Protein AF-A0A1V4RP87-F1 (afdb_monomer_lite)

pLDDT: mean 72.42, std 9.07, range [51.97, 89.25]

Sequence (91 aa):
MKIVATTGDGYLIEATQKEVEEILSAVTGIKYDQICIGQKIAAVDYADTIKRVKALSESPKFKNLLQEVWLFNEYVEKLKKAVENVKEVES

Foldseek 3Di:
DWDWDAFPVGDIDIDDPVLVQVVQCVQVVHHSVPDDPPDDDPPDRSRVVVVVVVVLVVDPVNVVVVVVVVVVVVVVVVVVVVVVVVVVVVD

Secondary structure (DSSP, 8-state):
-EEEEE-TTS-EEEEEHHHHHHHHHHHHSS-GGG--TT-------HHHHHHHHHHHHH-HHHHHHHHHHHHHHHHHHHHHHHHHHHHHH--

Radius of gyration: 20.65 Å; chains: 1; bounding box: 43×24×64 Å

Structure (mmCIF, N/CA/C/O backbone):
data_AF-A0A1V4RP87-F1
#
_entry.id   AF-A0A1V4RP87-F1
#
loop_
_atom_site.group_PDB
_atom_site.id
_atom_site.type_symbol
_atom_site.label_atom_id
_atom_site.label_alt_id
_atom_site.label_comp_id
_atom_site.label_asym_id
_atom_site.label_entity_id
_atom_site.label_seq_id
_atom_site.pdbx_PDB_ins_code
_atom_site.Cartn_x
_atom_site.Cartn_y
_atom_site.Cartn_z
_atom_site.occupancy
_atom_site.B_iso_or_equiv
_atom_site.auth_seq_id
_atom_site.auth_comp_id
_atom_site.auth_asym_id
_atom_site.auth_atom_id
_atom_site.pdbx_PDB_model_num
ATOM 1 N N . MET A 1 1 ? 17.214 14.594 -4.201 1.00 56.03 1 MET A N 1
ATOM 2 C CA . MET A 1 1 ? 17.643 14.054 -5.509 1.00 56.03 1 MET A CA 1
ATOM 3 C C . MET A 1 1 ? 16.429 13.427 -6.185 1.00 56.03 1 MET A C 1
ATOM 5 O O . MET A 1 1 ? 15.668 12.757 -5.492 1.00 56.03 1 MET A O 1
ATOM 9 N N . LYS A 1 2 ? 16.193 13.708 -7.472 1.00 63.53 2 LYS A N 1
ATOM 10 C CA . LYS A 1 2 ? 15.097 13.112 -8.252 1.00 63.53 2 LYS A CA 1
ATOM 11 C C . LYS A 1 2 ? 15.668 12.020 -9.152 1.00 63.53 2 LYS A C 1
ATOM 13 O O . LYS A 1 2 ? 16.673 12.254 -9.817 1.00 63.53 2 LYS A O 1
ATOM 18 N N . ILE A 1 3 ? 15.042 10.853 -9.139 1.00 65.81 3 ILE A N 1
ATOM 19 C CA . ILE A 1 3 ? 15.353 9.728 -10.013 1.00 65.81 3 ILE A CA 1
ATOM 20 C C . ILE A 1 3 ? 14.368 9.799 -11.176 1.00 65.81 3 ILE A C 1
ATOM 22 O O . ILE A 1 3 ? 13.157 9.865 -10.962 1.00 65.81 3 ILE A O 1
ATOM 26 N N . VAL A 1 4 ? 14.903 9.836 -12.394 1.00 67.38 4 VAL A N 1
ATOM 27 C CA . VAL A 1 4 ? 14.119 9.850 -13.630 1.00 67.38 4 VAL A CA 1
ATOM 28 C C . VAL A 1 4 ? 14.345 8.519 -14.330 1.00 67.38 4 VAL A C 1
ATOM 30 O O . VAL A 1 4 ? 15.487 8.165 -14.618 1.00 67.38 4 VAL A O 1
ATOM 33 N N . ALA A 1 5 ? 13.270 7.776 -14.573 1.00 64.56 5 ALA A N 1
ATOM 34 C CA . ALA A 1 5 ? 13.309 6.490 -15.261 1.00 64.56 5 ALA A CA 1
ATOM 35 C C . ALA A 1 5 ? 12.271 6.453 -16.385 1.00 64.56 5 ALA A C 1
ATOM 37 O O . ALA A 1 5 ? 11.203 7.054 -16.267 1.00 64.56 5 ALA A O 1
ATOM 38 N N . THR A 1 6 ? 12.580 5.736 -17.463 1.00 62.31 6 THR A N 1
ATOM 39 C CA . THR A 1 6 ? 11.664 5.533 -18.592 1.00 62.31 6 THR A CA 1
ATOM 40 C C . THR A 1 6 ? 10.988 4.169 -18.454 1.00 62.31 6 THR A C 1
ATOM 42 O O . THR A 1 6 ? 11.683 3.168 -18.289 1.00 62.31 6 THR A O 1
ATOM 45 N N . THR A 1 7 ? 9.653 4.115 -18.503 1.00 63.78 7 THR A N 1
ATOM 46 C CA . THR A 1 7 ? 8.894 2.849 -18.501 1.00 63.78 7 THR A CA 1
ATOM 47 C C . THR A 1 7 ? 9.158 2.047 -19.780 1.00 63.78 7 THR A C 1
ATOM 49 O O . THR A 1 7 ? 9.581 2.611 -20.793 1.00 63.78 7 THR A O 1
ATOM 52 N N . GLY A 1 8 ? 8.821 0.750 -19.779 1.00 58.91 8 GLY A N 1
ATOM 53 C CA . GLY A 1 8 ? 8.830 -0.075 -21.000 1.00 58.91 8 GLY A CA 1
ATOM 54 C C . GLY A 1 8 ? 7.967 0.490 -22.141 1.00 58.91 8 GLY A C 1
ATOM 55 O O . GLY A 1 8 ? 8.274 0.278 -23.310 1.00 58.91 8 GLY A O 1
ATOM 56 N N . ASP A 1 9 ? 6.957 1.294 -21.797 1.00 61.47 9 ASP A N 1
ATOM 57 C CA . ASP A 1 9 ? 6.039 1.958 -22.734 1.00 61.47 9 ASP A CA 1
ATOM 58 C C . ASP A 1 9 ? 6.476 3.389 -23.128 1.00 61.47 9 ASP A C 1
ATOM 60 O O . ASP A 1 9 ? 5.719 4.114 -23.771 1.00 61.47 9 ASP A O 1
ATOM 64 N N . GLY A 1 10 ? 7.669 3.837 -22.716 1.00 62.16 10 GLY A N 1
ATOM 65 C CA . GLY A 1 10 ? 8.240 5.129 -23.122 1.00 62.16 10 GLY A CA 1
ATOM 66 C C . GLY A 1 10 ? 7.834 6.353 -22.288 1.00 62.16 10 GLY A C 1
ATOM 67 O O . GLY A 1 10 ? 8.115 7.479 -22.696 1.00 62.16 10 GLY A O 1
ATOM 68 N N . TYR A 1 11 ? 7.204 6.181 -21.121 1.00 60.94 11 TYR A N 1
ATOM 69 C CA . TYR A 1 11 ? 6.863 7.295 -20.227 1.00 60.94 11 TYR A CA 1
ATOM 70 C C . TYR A 1 11 ? 8.018 7.639 -19.291 1.00 60.94 11 TYR A C 1
ATOM 72 O O . TYR A 1 11 ? 8.616 6.751 -18.691 1.00 60.94 11 TYR A O 1
ATOM 80 N N . LEU A 1 12 ? 8.277 8.933 -19.097 1.00 64.44 12 LEU A N 1
ATOM 81 C CA . LEU A 1 12 ? 9.205 9.414 -18.076 1.00 64.44 12 LEU A CA 1
ATOM 82 C C . LEU A 1 12 ? 8.501 9.483 -16.724 1.00 64.44 12 LEU A C 1
ATOM 84 O O . LEU A 1 12 ? 7.461 10.128 -16.582 1.00 64.44 12 LEU A O 1
ATOM 88 N N . ILE A 1 13 ? 9.087 8.833 -15.726 1.00 64.62 13 ILE A N 1
ATOM 89 C CA . ILE A 1 13 ? 8.610 8.866 -14.352 1.00 64.62 13 ILE A CA 1
ATOM 90 C C . ILE A 1 13 ? 9.668 9.510 -13.480 1.00 64.62 13 ILE A C 1
ATOM 92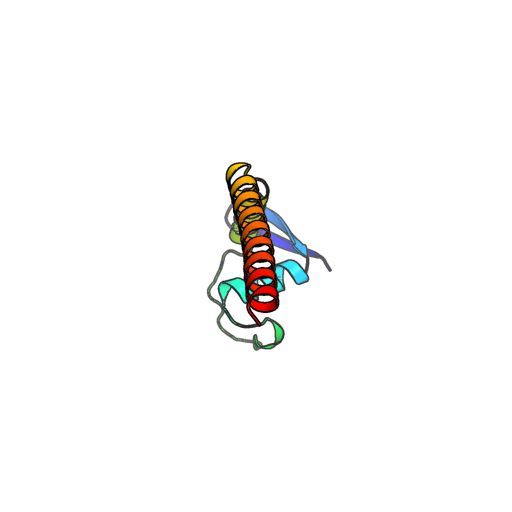 O O . ILE A 1 13 ? 10.817 9.075 -13.431 1.00 64.62 13 ILE A O 1
ATOM 96 N N . GLU A 1 14 ? 9.234 10.550 -12.776 1.00 70.75 14 GLU A N 1
ATOM 97 C CA . GLU A 1 14 ? 9.991 11.166 -11.701 1.00 70.75 14 GLU A CA 1
ATOM 98 C C . GLU A 1 14 ? 9.547 10.570 -10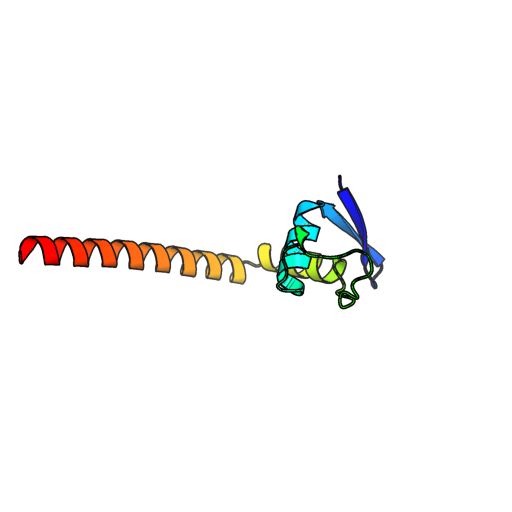.365 1.00 70.75 14 GLU A C 1
ATOM 100 O O . GLU A 1 14 ? 8.356 10.592 -10.022 1.00 70.75 14 GLU A O 1
ATOM 105 N N . ALA A 1 15 ? 10.521 10.075 -9.609 1.00 68.12 15 ALA A N 1
ATOM 106 C CA . ALA A 1 15 ? 10.364 9.691 -8.216 1.00 68.12 15 ALA A CA 1
ATOM 107 C C . ALA A 1 15 ? 11.477 10.314 -7.375 1.00 68.12 15 ALA A C 1
ATOM 109 O O . ALA A 1 15 ? 12.623 10.474 -7.802 1.00 68.12 15 ALA A O 1
ATOM 110 N N . THR A 1 16 ? 11.143 10.689 -6.154 1.00 77.69 16 THR A N 1
ATOM 111 C CA . THR A 1 16 ? 12.132 11.008 -5.134 1.00 77.69 16 THR A CA 1
ATOM 112 C C . THR A 1 16 ? 12.828 9.729 -4.680 1.00 77.69 16 THR A C 1
ATOM 114 O O . THR A 1 16 ? 12.277 8.634 -4.763 1.00 77.69 16 THR A O 1
ATOM 117 N N . GLN A 1 17 ? 14.047 9.867 -4.162 1.00 74.62 17 GLN A N 1
ATOM 118 C CA . GLN A 1 17 ? 14.771 8.738 -3.578 1.00 74.62 17 GLN A CA 1
ATOM 119 C C . GLN A 1 17 ? 13.936 8.016 -2.504 1.00 74.62 17 GLN A C 1
ATOM 121 O O . GLN A 1 17 ? 13.844 6.797 -2.530 1.00 74.62 17 GLN A O 1
ATOM 126 N N . LYS A 1 18 ? 13.247 8.770 -1.638 1.00 79.12 18 LYS A N 1
ATOM 127 C CA . LYS A 1 18 ? 12.389 8.220 -0.583 1.00 79.12 18 LYS A CA 1
ATOM 128 C C . LYS A 1 18 ? 11.261 7.339 -1.135 1.00 79.12 18 LYS A C 1
ATOM 130 O O . LYS A 1 18 ? 11.026 6.256 -0.616 1.00 79.12 18 LYS A O 1
ATOM 135 N N . GLU A 1 19 ? 10.595 7.770 -2.206 1.00 72.31 19 GLU A N 1
ATOM 136 C CA . GLU A 1 19 ? 9.539 6.972 -2.849 1.00 72.31 19 GLU A CA 1
ATOM 137 C C . GLU A 1 19 ? 10.091 5.657 -3.417 1.00 72.31 19 GLU A C 1
ATOM 139 O O . GLU A 1 19 ? 9.443 4.618 -3.326 1.00 72.31 19 GLU A O 1
ATOM 144 N N . VAL A 1 20 ? 11.308 5.674 -3.967 1.00 74.56 20 VAL A N 1
ATOM 145 C CA . VAL A 1 20 ? 11.961 4.453 -4.461 1.00 74.56 20 VAL A CA 1
ATOM 146 C C . VAL A 1 20 ? 12.311 3.508 -3.304 1.00 74.56 20 VAL A C 1
ATOM 148 O O . VAL A 1 20 ? 12.080 2.305 -3.417 1.00 74.56 20 VAL A O 1
ATOM 151 N N . GLU A 1 21 ? 12.800 4.033 -2.179 1.00 77.50 21 GLU A N 1
ATOM 152 C CA . GLU A 1 21 ? 13.103 3.255 -0.967 1.00 77.50 21 GLU A CA 1
ATOM 153 C C . GLU A 1 21 ? 11.844 2.606 -0.363 1.00 77.50 21 GLU A C 1
ATOM 155 O O . GLU A 1 21 ? 11.866 1.429 0.014 1.00 77.50 21 GLU A O 1
ATOM 160 N N . GLU A 1 22 ? 10.729 3.341 -0.313 1.00 74.44 22 GLU A N 1
ATOM 161 C CA . GLU A 1 22 ? 9.431 2.844 0.160 1.00 74.44 22 GLU A CA 1
ATOM 162 C C . GLU A 1 22 ? 8.893 1.725 -0.743 1.00 74.44 22 GLU A C 1
ATOM 164 O O . GLU A 1 22 ? 8.449 0.689 -0.247 1.00 74.44 22 GLU A O 1
ATOM 169 N N . ILE A 1 23 ? 8.995 1.883 -2.067 1.00 73.81 23 ILE A N 1
ATOM 170 C CA . ILE A 1 23 ? 8.558 0.864 -3.031 1.00 73.81 23 ILE A CA 1
ATOM 171 C C . ILE A 1 23 ? 9.427 -0.386 -2.944 1.00 73.81 23 ILE A C 1
ATOM 173 O O . ILE A 1 23 ? 8.895 -1.492 -2.891 1.00 73.81 23 ILE A O 1
ATOM 177 N N . LEU A 1 24 ? 10.751 -0.228 -2.891 1.00 73.50 24 LEU A N 1
ATOM 178 C CA . LEU A 1 24 ? 11.680 -1.342 -2.708 1.00 73.50 24 LEU A CA 1
ATOM 179 C C . LEU A 1 24 ? 11.359 -2.123 -1.437 1.00 73.50 24 LEU A C 1
ATOM 181 O O . LEU A 1 24 ? 11.310 -3.355 -1.465 1.00 73.50 24 LEU A O 1
ATOM 185 N N . SER A 1 25 ? 11.076 -1.407 -0.349 1.00 74.88 25 SER A N 1
ATOM 186 C CA . SER A 1 25 ? 10.738 -2.032 0.926 1.00 74.88 25 SER A CA 1
ATOM 187 C C . SER A 1 25 ? 9.399 -2.767 0.873 1.00 74.88 25 SER A C 1
ATOM 189 O O . SER A 1 25 ? 9.290 -3.889 1.363 1.00 74.88 25 SER A O 1
ATOM 191 N N . ALA A 1 26 ? 8.392 -2.183 0.220 1.00 68.69 26 ALA A N 1
ATOM 192 C CA . ALA A 1 26 ? 7.080 -2.802 0.046 1.00 68.69 26 ALA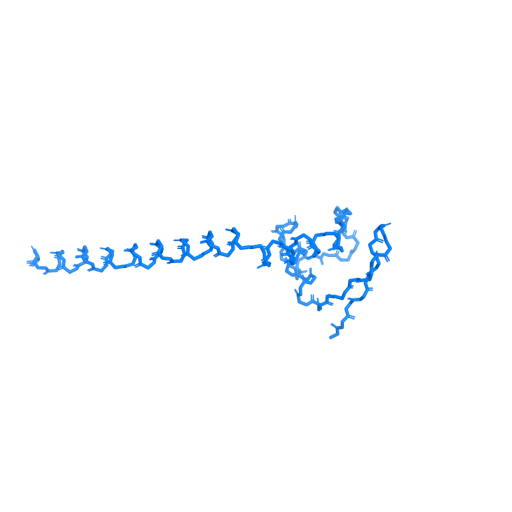 A CA 1
ATOM 193 C C . ALA A 1 26 ? 7.117 -4.044 -0.862 1.00 68.69 26 ALA A C 1
ATOM 195 O O . ALA A 1 26 ? 6.425 -5.024 -0.598 1.00 68.69 26 ALA A O 1
ATOM 196 N N . VAL A 1 27 ? 7.929 -4.015 -1.922 1.00 69.44 27 VAL A N 1
ATOM 197 C CA . VAL A 1 27 ? 8.057 -5.104 -2.902 1.00 69.44 27 VAL A CA 1
ATOM 198 C C . VAL A 1 27 ? 8.853 -6.277 -2.345 1.00 69.44 27 VAL A C 1
ATOM 200 O O . VAL A 1 27 ? 8.489 -7.432 -2.551 1.00 69.44 27 VAL A O 1
ATOM 203 N N . THR A 1 28 ? 9.972 -5.992 -1.680 1.00 68.31 28 THR A N 1
ATOM 204 C CA . THR A 1 28 ? 10.887 -7.035 -1.198 1.00 68.31 28 THR A CA 1
ATOM 205 C C . THR A 1 28 ? 10.527 -7.535 0.198 1.00 68.31 28 THR A C 1
ATOM 207 O O . THR A 1 28 ? 10.989 -8.603 0.592 1.00 68.31 28 THR A O 1
ATOM 210 N N . GLY A 1 29 ? 9.723 -6.775 0.952 1.00 70.44 29 GLY A N 1
ATOM 211 C CA . GLY A 1 29 ? 9.466 -7.011 2.374 1.00 70.44 29 GLY A CA 1
ATOM 212 C C . GLY A 1 29 ? 10.682 -6.734 3.269 1.00 70.44 29 GLY A C 1
ATOM 213 O O . GLY A 1 29 ? 10.637 -7.010 4.466 1.00 70.44 29 GLY A O 1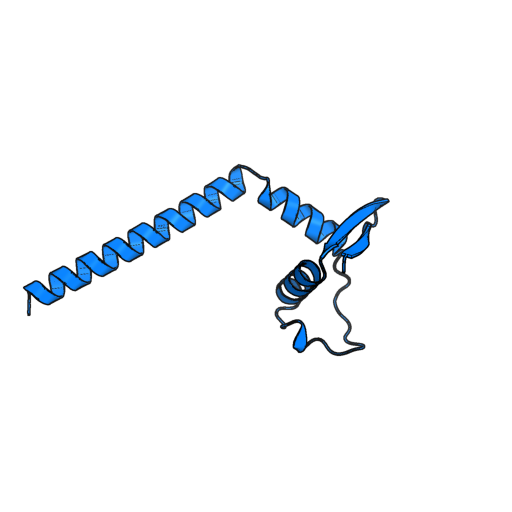
ATOM 214 N N . ILE A 1 30 ? 11.769 -6.209 2.698 1.00 75.25 30 ILE A N 1
ATOM 215 C CA . ILE A 1 30 ? 13.054 -5.963 3.352 1.00 75.25 30 ILE A CA 1
ATOM 216 C C . ILE A 1 30 ? 13.262 -4.454 3.412 1.00 75.25 30 ILE A C 1
ATOM 218 O O . ILE A 1 30 ? 13.010 -3.758 2.434 1.00 75.25 30 ILE A O 1
ATOM 222 N N . LYS A 1 31 ? 13.731 -3.921 4.542 1.00 76.50 31 LYS A N 1
ATOM 223 C CA . LYS A 1 31 ? 14.003 -2.483 4.628 1.00 76.50 31 LYS A CA 1
ATOM 224 C C . LYS A 1 31 ? 15.138 -2.095 3.678 1.00 76.50 31 LYS A C 1
ATOM 226 O O . LYS A 1 31 ? 16.091 -2.850 3.504 1.00 76.50 31 LYS A O 1
ATOM 231 N N . TYR A 1 32 ? 15.054 -0.905 3.087 1.00 71.25 32 TYR A N 1
ATOM 232 C CA . TYR A 1 32 ? 16.046 -0.431 2.116 1.00 71.25 32 TYR A CA 1
ATOM 233 C C . TYR A 1 32 ? 17.497 -0.474 2.632 1.00 71.25 32 TYR A C 1
ATOM 235 O O . TYR A 1 32 ? 18.400 -0.853 1.893 1.00 71.25 32 TYR A O 1
ATOM 243 N N . ASP A 1 33 ? 17.719 -0.166 3.911 1.00 78.94 33 ASP A N 1
ATOM 244 C CA . ASP A 1 33 ? 19.032 -0.213 4.575 1.00 78.94 33 ASP A CA 1
ATOM 245 C C . ASP A 1 33 ? 19.624 -1.630 4.701 1.00 78.94 33 ASP A C 1
ATOM 247 O O . ASP A 1 33 ? 20.805 -1.785 5.006 1.00 78.94 33 ASP A O 1
ATOM 251 N N . GLN A 1 34 ? 18.825 -2.663 4.437 1.00 78.19 34 GLN A N 1
ATOM 252 C CA . GLN A 1 34 ? 19.228 -4.069 4.440 1.00 78.19 34 GLN A CA 1
ATOM 253 C C . GLN A 1 34 ? 19.466 -4.616 3.023 1.00 78.19 34 GLN A C 1
ATOM 255 O O . GLN A 1 34 ? 19.908 -5.758 2.872 1.00 78.19 34 GLN A O 1
ATOM 260 N N . ILE A 1 35 ? 19.190 -3.824 1.979 1.00 72.62 35 ILE A N 1
ATOM 261 C CA . ILE A 1 35 ? 19.426 -4.213 0.588 1.00 72.62 35 ILE A CA 1
ATOM 262 C C . ILE A 1 35 ? 20.920 -4.094 0.288 1.00 72.62 35 ILE A C 1
ATOM 264 O O . ILE A 1 35 ? 21.502 -3.010 0.287 1.00 72.62 35 ILE A O 1
ATOM 268 N N . CYS A 1 36 ? 21.550 -5.232 0.009 1.00 71.69 36 CYS A N 1
ATOM 269 C CA . CYS A 1 36 ? 22.981 -5.294 -0.259 1.00 71.69 36 CYS A CA 1
ATOM 270 C C . CYS A 1 36 ? 23.294 -5.031 -1.741 1.00 71.69 36 CYS A C 1
ATOM 272 O O . CYS A 1 36 ? 22.555 -5.438 -2.642 1.00 71.69 36 CYS A O 1
ATOM 274 N N . ILE A 1 37 ? 24.443 -4.404 -2.012 1.00 65.69 37 ILE A N 1
ATOM 275 C CA . ILE A 1 37 ? 24.955 -4.220 -3.379 1.00 65.69 37 ILE A CA 1
ATOM 276 C C . ILE A 1 37 ? 25.122 -5.600 -4.040 1.00 65.69 37 ILE A C 1
ATOM 278 O O . ILE A 1 37 ? 25.762 -6.488 -3.482 1.00 65.69 37 ILE A O 1
ATOM 282 N N . GLY A 1 38 ? 24.547 -5.786 -5.232 1.00 62.53 38 GLY A N 1
ATOM 283 C CA . GLY A 1 38 ? 24.600 -7.054 -5.977 1.00 62.53 38 GLY A CA 1
ATOM 284 C C . GLY A 1 38 ? 23.481 -8.049 -5.646 1.00 62.53 38 GLY A C 1
ATOM 285 O O . GLY A 1 38 ? 23.409 -9.112 -6.266 1.00 62.53 38 GLY A O 1
ATOM 286 N N . GLN A 1 39 ? 22.578 -7.713 -4.721 1.00 63.91 39 GLN A N 1
ATOM 287 C CA . GLN A 1 39 ? 21.375 -8.500 -4.476 1.00 63.91 39 GLN A CA 1
ATOM 288 C C . GLN A 1 39 ? 20.484 -8.497 -5.727 1.00 63.91 39 GLN A C 1
ATOM 290 O O . GLN A 1 39 ? 20.136 -7.444 -6.263 1.00 63.91 39 GLN A O 1
ATOM 295 N N . LYS A 1 40 ? 20.104 -9.689 -6.204 1.00 57.38 40 LYS A N 1
ATOM 296 C CA . LYS A 1 40 ? 19.128 -9.829 -7.289 1.00 57.38 40 LYS A CA 1
ATOM 297 C C . LYS A 1 40 ? 17.748 -9.469 -6.754 1.00 57.38 40 LYS A C 1
ATOM 299 O O . LYS A 1 40 ? 17.075 -10.297 -6.147 1.00 57.38 40 LYS A O 1
ATOM 304 N N . ILE A 1 41 ? 17.343 -8.229 -6.973 1.00 62.53 41 ILE A N 1
ATOM 305 C CA . ILE A 1 41 ? 15.964 -7.797 -6.773 1.00 62.53 41 ILE A CA 1
ATOM 306 C C . ILE A 1 41 ? 15.184 -8.261 -8.003 1.00 62.53 41 ILE A C 1
ATOM 308 O O . ILE A 1 41 ? 15.694 -8.167 -9.124 1.00 62.53 41 ILE A O 1
ATOM 312 N N . ALA A 1 42 ? 13.979 -8.808 -7.814 1.00 59.41 42 ALA A N 1
ATOM 313 C CA . ALA A 1 42 ? 13.101 -9.096 -8.944 1.00 59.41 42 ALA A CA 1
ATOM 314 C C . ALA A 1 42 ? 12.986 -7.826 -9.800 1.00 59.41 42 ALA A C 1
ATOM 316 O O . ALA A 1 42 ? 12.893 -6.729 -9.247 1.00 59.41 42 ALA A O 1
ATOM 317 N N . ALA A 1 43 ? 13.040 -7.964 -11.128 1.00 56.53 43 ALA A N 1
ATOM 318 C CA . ALA A 1 43 ? 12.840 -6.843 -12.038 1.00 56.53 43 ALA A CA 1
ATOM 319 C C . ALA A 1 43 ? 11.384 -6.383 -11.916 1.00 56.53 43 ALA A C 1
ATOM 321 O O . ALA A 1 43 ? 10.508 -6.803 -12.665 1.00 56.53 43 ALA A O 1
ATOM 322 N N . VAL A 1 44 ? 11.115 -5.583 -10.895 1.00 58.38 44 VAL A N 1
ATOM 323 C CA . VAL A 1 44 ? 9.860 -4.881 -10.745 1.00 58.38 44 VAL A CA 1
ATOM 324 C C . VAL A 1 44 ? 9.978 -3.662 -11.627 1.00 58.38 44 VAL A C 1
ATOM 326 O O . VAL A 1 44 ? 10.941 -2.904 -11.520 1.00 58.38 44 VAL A O 1
ATOM 329 N N . ASP A 1 45 ? 9.022 -3.498 -12.535 1.00 64.12 45 ASP A N 1
ATOM 330 C CA . ASP A 1 45 ? 8.884 -2.250 -13.265 1.00 64.12 45 ASP A CA 1
ATOM 331 C C . ASP A 1 45 ? 8.473 -1.184 -12.244 1.00 64.12 45 ASP A C 1
ATOM 333 O O . ASP A 1 45 ? 7.296 -0.997 -11.924 1.00 64.12 45 ASP A O 1
ATOM 337 N N . TYR A 1 46 ? 9.481 -0.555 -11.632 1.00 63.28 46 TYR A N 1
ATOM 338 C CA . TYR A 1 46 ? 9.305 0.504 -10.645 1.00 63.28 46 TYR A CA 1
ATOM 339 C C . TYR A 1 46 ? 8.469 1.621 -11.233 1.00 63.28 46 TYR A C 1
ATOM 341 O O . TYR A 1 46 ? 7.643 2.205 -10.543 1.00 63.28 46 TYR A O 1
ATOM 349 N N . ALA A 1 47 ? 8.651 1.884 -12.521 1.00 60.78 47 ALA A N 1
ATOM 350 C CA . ALA A 1 47 ? 7.959 2.937 -13.205 1.00 60.78 47 ALA A CA 1
ATOM 351 C C . ALA A 1 47 ? 6.459 2.577 -13.346 1.00 60.78 47 ALA A C 1
ATOM 353 O O . ALA A 1 47 ? 5.599 3.346 -12.907 1.00 60.78 47 ALA A O 1
ATOM 354 N N . ASP A 1 48 ? 6.117 1.374 -13.811 1.00 65.19 48 ASP A N 1
ATOM 355 C CA . ASP A 1 48 ? 4.713 0.933 -13.859 1.00 65.19 48 ASP A CA 1
ATOM 356 C C . ASP A 1 48 ? 4.087 0.802 -12.456 1.00 65.19 48 ASP A C 1
ATOM 358 O O . ASP A 1 48 ? 2.930 1.164 -12.237 1.00 65.19 48 ASP A O 1
ATOM 362 N N . THR A 1 49 ? 4.867 0.388 -11.455 1.00 67.75 49 THR A N 1
ATOM 363 C CA . THR A 1 49 ? 4.420 0.322 -10.054 1.00 67.75 49 THR A CA 1
ATOM 364 C C . THR A 1 49 ? 4.110 1.714 -9.501 1.00 67.75 49 THR A C 1
ATOM 366 O O . THR A 1 49 ? 3.022 1.926 -8.967 1.00 67.75 49 THR A O 1
ATOM 369 N N . ILE A 1 50 ? 5.004 2.693 -9.687 1.00 67.69 50 ILE A N 1
ATOM 370 C CA . ILE A 1 50 ? 4.781 4.098 -9.304 1.00 67.69 50 ILE A CA 1
ATOM 371 C C . ILE A 1 50 ? 3.533 4.639 -10.000 1.00 67.69 50 ILE A C 1
ATOM 373 O O . ILE A 1 50 ? 2.698 5.282 -9.365 1.00 67.69 50 ILE A O 1
ATOM 377 N N . LYS A 1 51 ? 3.376 4.362 -11.298 1.00 68.88 51 LYS A N 1
ATOM 378 C CA . LYS A 1 51 ? 2.217 4.793 -12.084 1.00 68.88 51 LYS A CA 1
ATOM 379 C C . LYS A 1 51 ? 0.916 4.217 -11.526 1.00 68.88 51 LYS A C 1
ATOM 381 O O . LYS A 1 51 ? -0.037 4.965 -11.317 1.00 68.88 51 LYS A O 1
ATOM 386 N N . ARG A 1 52 ? 0.879 2.914 -11.230 1.00 70.50 52 ARG A N 1
ATOM 387 C CA . ARG A 1 52 ? -0.289 2.246 -10.633 1.00 70.50 52 ARG A CA 1
ATOM 388 C C . ARG A 1 52 ? -0.599 2.771 -9.238 1.00 70.50 52 ARG A C 1
ATOM 390 O O . ARG A 1 52 ? -1.766 3.002 -8.945 1.00 70.50 52 ARG A O 1
ATOM 397 N N . VAL A 1 53 ? 0.413 3.001 -8.400 1.00 71.31 53 VAL A N 1
ATOM 398 C CA . VAL A 1 53 ? 0.240 3.573 -7.053 1.00 71.31 53 VAL A CA 1
ATOM 399 C C . VAL A 1 53 ? -0.306 4.998 -7.131 1.00 71.31 53 VAL A C 1
ATOM 401 O O . VAL A 1 53 ? -1.267 5.310 -6.432 1.00 71.31 53 VAL A O 1
ATOM 404 N N . LYS A 1 54 ? 0.229 5.846 -8.019 1.00 69.69 54 LYS A N 1
ATOM 405 C CA . LYS A 1 54 ? -0.303 7.199 -8.248 1.00 69.69 54 LYS A CA 1
ATOM 406 C C . LYS A 1 54 ? -1.755 7.145 -8.730 1.00 69.69 54 LYS A C 1
ATOM 408 O O . LYS A 1 54 ? -2.613 7.783 -8.124 1.00 69.69 54 LYS A O 1
ATOM 413 N N . ALA A 1 55 ? -2.065 6.297 -9.710 1.00 75.12 55 ALA A N 1
ATOM 414 C CA . ALA A 1 55 ? -3.434 6.117 -10.196 1.00 75.12 55 ALA A CA 1
ATOM 415 C C . ALA A 1 55 ? -4.395 5.594 -9.107 1.00 75.12 55 ALA A C 1
ATOM 417 O O . ALA A 1 55 ? -5.527 6.064 -8.996 1.00 75.12 55 ALA A O 1
ATOM 418 N N . LEU A 1 56 ? -3.948 4.657 -8.263 1.00 74.31 56 LEU A N 1
ATOM 419 C CA . LEU A 1 56 ? -4.694 4.184 -7.092 1.00 74.31 56 LEU A CA 1
ATOM 420 C C . LEU A 1 56 ? -4.928 5.312 -6.083 1.00 74.31 56 LEU A C 1
ATOM 422 O O . LEU A 1 56 ? -6.050 5.468 -5.614 1.00 74.31 56 LEU A O 1
ATOM 426 N N . SER A 1 57 ? -3.914 6.131 -5.794 1.00 69.94 57 SER A N 1
ATOM 427 C CA . SER A 1 57 ? -4.034 7.266 -4.870 1.00 69.94 57 SER A CA 1
ATOM 428 C C . SER A 1 57 ? -5.020 8.331 -5.357 1.00 69.94 57 SER A C 1
ATOM 430 O O . SER A 1 57 ? -5.683 8.976 -4.548 1.00 69.94 57 SER A O 1
ATOM 432 N N . GLU A 1 58 ? -5.164 8.493 -6.674 1.00 77.56 58 GLU A N 1
ATOM 433 C CA . GLU A 1 58 ? -6.114 9.421 -7.291 1.00 77.56 58 GLU A CA 1
ATOM 434 C C . GLU A 1 58 ? -7.519 8.825 -7.447 1.00 77.56 58 GLU A C 1
ATOM 436 O O . GLU A 1 58 ? -8.491 9.578 -7.547 1.00 77.56 58 GLU A O 1
ATOM 441 N N . SER A 1 59 ? -7.647 7.495 -7.390 1.00 81.69 59 SER A N 1
ATOM 442 C CA . SER A 1 59 ? -8.914 6.781 -7.538 1.00 81.69 59 SER A CA 1
ATOM 443 C C . SER A 1 59 ? -9.923 7.154 -6.439 1.00 81.69 59 SER A C 1
ATOM 445 O O . SER A 1 59 ? -9.666 6.910 -5.255 1.00 81.69 59 SER A O 1
ATOM 447 N N . PRO A 1 60 ? -11.122 7.659 -6.797 1.00 77.69 60 PRO A N 1
ATOM 448 C CA . PRO A 1 60 ? -12.171 7.986 -5.829 1.00 77.69 60 PRO A CA 1
ATOM 449 C C . PRO A 1 60 ? -12.579 6.788 -4.964 1.00 77.69 60 PRO A C 1
ATOM 451 O O . PRO A 1 60 ? -12.808 6.929 -3.767 1.00 77.69 60 PRO A O 1
ATOM 454 N N . LYS A 1 61 ? -12.606 5.585 -5.552 1.00 78.62 61 LYS A N 1
ATOM 455 C CA . LYS A 1 61 ? -12.965 4.351 -4.842 1.00 78.62 61 LYS A CA 1
ATOM 456 C C . LYS A 1 61 ? -11.947 4.007 -3.754 1.00 78.62 61 LYS A C 1
ATOM 458 O O . LYS A 1 61 ? -12.336 3.606 -2.664 1.00 78.62 61 LYS A O 1
ATOM 463 N N . PHE A 1 62 ? -10.659 4.180 -4.042 1.00 75.75 62 PHE A N 1
ATOM 464 C CA . PHE A 1 62 ? -9.593 3.922 -3.076 1.00 75.75 62 PHE A CA 1
ATOM 465 C C . PHE A 1 62 ? -9.583 4.966 -1.951 1.00 75.75 62 PHE A C 1
ATOM 467 O O . PHE A 1 62 ? -9.454 4.605 -0.784 1.00 75.75 62 PHE A O 1
ATOM 474 N N . LYS A 1 63 ? -9.812 6.246 -2.279 1.00 74.94 63 LYS A N 1
ATOM 475 C CA . LYS A 1 63 ? -9.959 7.318 -1.280 1.00 74.94 63 LYS A CA 1
ATOM 476 C C . LYS A 1 63 ? -11.125 7.065 -0.323 1.00 74.94 63 LYS A C 1
ATOM 478 O O . LYS A 1 63 ? -10.952 7.212 0.884 1.00 74.94 63 LYS A O 1
ATOM 483 N N . ASN A 1 64 ? -12.274 6.637 -0.845 1.00 78.94 64 ASN A N 1
ATOM 484 C CA . ASN A 1 64 ? -13.431 6.289 -0.018 1.00 78.94 64 ASN A CA 1
ATOM 485 C C . ASN A 1 64 ? -13.121 5.101 0.900 1.00 78.94 64 ASN A C 1
ATOM 487 O 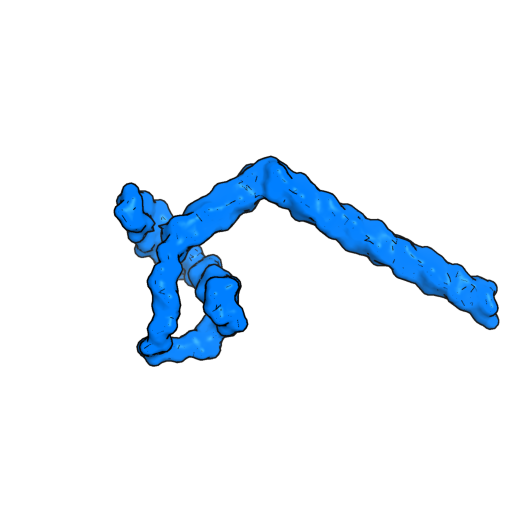O . ASN A 1 64 ? -13.419 5.157 2.086 1.00 78.94 64 ASN A O 1
ATOM 491 N N . LEU A 1 65 ? -12.444 4.072 0.383 1.00 75.88 65 LEU A N 1
ATOM 492 C CA . LEU A 1 65 ? -12.041 2.915 1.183 1.00 75.88 65 LEU A CA 1
ATOM 493 C C . LEU A 1 65 ? -11.105 3.315 2.338 1.00 75.88 65 LEU A C 1
ATOM 495 O O . LEU A 1 65 ? -11.270 2.852 3.463 1.00 75.88 65 LEU A O 1
ATOM 499 N N . LEU A 1 66 ? -10.146 4.213 2.087 1.00 76.69 66 LEU A N 1
ATOM 500 C CA . LEU A 1 66 ? -9.278 4.758 3.136 1.00 76.69 66 LEU A CA 1
ATOM 501 C C . LEU A 1 66 ? -10.064 5.553 4.187 1.00 76.69 66 LEU A C 1
ATOM 503 O O . LEU A 1 66 ? -9.792 5.413 5.379 1.00 76.69 66 LEU A O 1
ATOM 507 N N . GLN A 1 67 ? -11.045 6.359 3.770 1.00 78.31 67 GLN A N 1
ATOM 508 C CA . GLN A 1 67 ? -11.921 7.078 4.700 1.00 78.31 67 GLN A CA 1
ATOM 509 C C . GLN A 1 67 ? -12.752 6.124 5.562 1.00 78.31 67 GLN A C 1
ATOM 511 O O . GLN A 1 67 ? -12.845 6.333 6.769 1.00 78.31 67 GLN A O 1
ATOM 516 N N . GLU A 1 68 ? -13.311 5.063 4.980 1.00 79.62 68 GLU A N 1
ATOM 517 C CA . GLU A 1 68 ? -14.076 4.049 5.714 1.00 79.62 68 GLU A CA 1
ATOM 518 C C . GLU A 1 68 ? -13.218 3.336 6.765 1.00 79.62 68 GLU A C 1
ATOM 520 O O . GLU A 1 68 ? -13.646 3.184 7.910 1.00 79.62 68 GLU A O 1
ATOM 525 N N . VAL A 1 69 ? -11.983 2.961 6.417 1.00 81.19 69 VAL A N 1
ATOM 526 C CA . VAL A 1 69 ? -11.033 2.352 7.365 1.00 81.19 69 VAL A CA 1
ATOM 527 C C . VAL A 1 69 ? -10.679 3.319 8.495 1.00 81.19 69 VAL A C 1
ATOM 529 O O . VAL A 1 69 ? -10.590 2.917 9.657 1.00 81.19 69 VAL A O 1
ATOM 532 N N . TRP A 1 70 ? -10.492 4.601 8.180 1.00 81.19 70 TRP A N 1
ATOM 533 C CA . TRP A 1 70 ? -10.183 5.608 9.191 1.00 81.19 70 TRP A CA 1
ATOM 534 C C . TRP A 1 70 ? -11.350 5.827 10.159 1.00 81.19 70 TRP A C 1
ATOM 536 O O . TRP A 1 70 ? -11.148 5.792 11.374 1.00 81.19 70 TRP A O 1
ATOM 546 N N . LEU A 1 71 ? -12.572 5.948 9.632 1.00 85.19 71 LEU A N 1
ATOM 547 C CA . LEU A 1 71 ? -13.796 6.037 10.430 1.00 85.19 71 LEU A CA 1
ATOM 548 C C . LEU A 1 71 ? -13.971 4.807 11.320 1.00 85.19 71 LEU A C 1
ATOM 550 O O . LEU A 1 71 ? -14.252 4.944 12.508 1.00 85.19 71 LEU A O 1
ATOM 554 N N . PHE A 1 72 ? -13.769 3.607 10.774 1.00 84.94 72 PHE A N 1
ATOM 555 C CA . PHE A 1 72 ? -13.840 2.368 11.545 1.00 84.94 72 PHE A CA 1
ATOM 556 C C . PHE A 1 72 ? -12.876 2.384 12.737 1.00 84.94 72 PHE A C 1
ATOM 558 O O . PHE A 1 72 ? -13.290 2.100 13.861 1.00 84.94 72 PHE A O 1
ATOM 565 N N . ASN A 1 73 ? -11.619 2.778 12.524 1.00 84.00 73 ASN A N 1
ATOM 566 C CA . ASN A 1 73 ? -10.642 2.886 13.607 1.00 84.00 73 ASN A CA 1
ATOM 567 C C . ASN A 1 73 ? -11.070 3.906 14.672 1.00 84.00 73 ASN A C 1
ATOM 569 O O . ASN A 1 73 ? -10.938 3.635 15.865 1.00 84.00 73 ASN A O 1
ATOM 573 N N . GLU A 1 74 ? -11.634 5.047 14.270 1.00 87.88 74 GLU A N 1
ATOM 574 C CA . GLU A 1 74 ? -12.159 6.037 15.214 1.00 87.88 74 GLU A CA 1
ATOM 575 C C . GLU A 1 74 ? -13.315 5.468 16.056 1.00 87.88 74 GLU A C 1
ATOM 577 O O . GLU A 1 74 ? -13.364 5.671 17.273 1.00 87.88 74 GLU A O 1
ATOM 582 N N . TYR A 1 75 ? -14.228 4.716 15.434 1.00 86.75 75 TYR A N 1
ATOM 583 C CA . TYR A 1 75 ? -15.319 4.048 16.145 1.00 86.75 75 TYR A CA 1
ATOM 584 C C . TYR A 1 75 ? -14.809 2.994 17.124 1.00 86.75 75 TYR A C 1
ATOM 586 O O . TYR A 1 75 ? -15.289 2.941 18.256 1.00 86.75 75 TYR A O 1
ATOM 594 N N . VAL A 1 76 ? -13.820 2.192 16.729 1.00 87.75 76 VAL A N 1
ATOM 595 C CA . VAL A 1 76 ? -13.197 1.197 17.610 1.00 87.75 76 VAL A CA 1
ATOM 596 C C . VAL A 1 76 ? -12.563 1.866 18.829 1.00 87.75 76 VAL A C 1
ATOM 598 O O . VAL A 1 76 ? -12.761 1.396 19.948 1.00 87.75 76 VAL A O 1
ATOM 601 N N . GLU A 1 77 ? -11.860 2.985 18.654 1.00 87.62 77 GLU A N 1
ATOM 602 C CA . GLU A 1 77 ? -11.262 3.724 19.773 1.00 87.62 77 GLU A CA 1
ATOM 603 C C . GLU A 1 77 ? -12.315 4.326 20.715 1.00 87.62 77 GLU A C 1
ATOM 605 O O . GLU A 1 77 ? -12.175 4.248 21.937 1.00 87.62 77 GLU A O 1
ATOM 610 N N . LYS A 1 78 ? -13.417 4.869 20.181 1.00 89.12 78 LYS A N 1
ATOM 611 C CA . LYS A 1 78 ? -14.548 5.323 21.011 1.00 89.12 78 LYS A CA 1
ATOM 612 C C . LYS A 1 78 ? -15.167 4.169 21.797 1.00 89.12 78 LYS A C 1
ATOM 614 O O . LYS A 1 78 ? -15.492 4.336 22.971 1.00 89.12 78 LYS A O 1
ATOM 619 N N . LEU A 1 79 ? -15.306 3.005 21.166 1.00 87.50 79 LEU A N 1
ATOM 620 C CA . LEU A 1 79 ? -15.881 1.821 21.791 1.00 87.50 79 LEU A CA 1
ATOM 621 C C . LEU A 1 79 ? -14.982 1.283 22.911 1.00 87.50 79 LEU A C 1
ATOM 623 O O . LEU A 1 79 ? -15.485 0.971 23.986 1.00 87.50 79 LEU A O 1
ATOM 627 N N . LYS A 1 80 ? -13.657 1.254 22.708 1.00 89.25 80 LYS A N 1
ATOM 628 C CA . LYS A 1 80 ? -12.689 0.905 23.762 1.00 89.25 80 LYS A CA 1
ATOM 629 C C . LYS A 1 80 ? -12.823 1.819 24.977 1.00 89.25 80 LYS A C 1
ATOM 631 O O . LYS A 1 80 ? -12.993 1.316 26.082 1.00 89.25 80 LYS A O 1
ATOM 636 N N . LYS A 1 81 ? -12.845 3.140 24.765 1.00 88.44 81 LYS A N 1
ATOM 637 C CA . LYS A 1 81 ? -13.021 4.121 25.851 1.00 88.44 81 LYS A CA 1
ATOM 638 C C . LYS A 1 81 ? -14.342 3.934 26.595 1.00 88.44 81 LYS A C 1
ATOM 640 O O . LYS A 1 81 ? -14.381 4.020 27.815 1.00 88.44 81 LYS A O 1
ATOM 645 N N . ALA A 1 82 ? -15.428 3.657 25.874 1.00 84.44 82 ALA A N 1
ATOM 646 C CA . ALA A 1 82 ? -16.721 3.388 26.496 1.00 84.44 82 ALA A CA 1
ATOM 647 C C . ALA A 1 82 ? -16.683 2.124 27.373 1.00 84.44 82 ALA A C 1
ATOM 649 O O . ALA A 1 82 ? -17.214 2.136 28.478 1.00 84.44 82 ALA A O 1
ATOM 650 N N . VAL A 1 83 ? -16.024 1.058 26.911 1.00 86.50 83 VAL A N 1
ATOM 651 C CA . VAL A 1 83 ? -15.847 -0.181 27.686 1.00 86.50 83 VAL A CA 1
ATOM 652 C C . VAL A 1 83 ? -14.979 0.044 28.927 1.00 86.50 83 VAL A C 1
ATOM 654 O O . VAL A 1 83 ? -15.296 -0.492 29.985 1.00 86.50 83 VAL A O 1
ATOM 657 N N . GLU A 1 84 ? -13.906 0.828 28.823 1.00 85.25 84 GLU A N 1
ATOM 658 C CA . GLU A 1 84 ? -13.063 1.193 29.972 1.00 85.25 84 GLU A CA 1
ATOM 659 C C . GLU A 1 84 ? -13.858 1.975 31.023 1.00 85.25 84 GLU A C 1
ATOM 661 O O . GLU A 1 84 ? -13.870 1.582 32.186 1.00 85.25 84 GLU A O 1
ATOM 666 N N . ASN A 1 85 ? -14.626 2.983 30.602 1.00 78.81 85 ASN A N 1
ATOM 667 C CA . ASN A 1 85 ? -15.472 3.763 31.507 1.00 78.81 85 ASN A CA 1
ATOM 668 C C . ASN A 1 85 ? -16.521 2.899 32.227 1.00 78.81 85 ASN A C 1
ATOM 670 O O . ASN A 1 85 ? -16.814 3.136 33.391 1.00 78.81 85 ASN A O 1
ATOM 674 N N . VAL A 1 86 ? -17.100 1.895 31.557 1.00 80.00 86 VAL A N 1
ATOM 675 C CA . VAL A 1 86 ? -18.058 0.972 32.197 1.00 80.00 86 VAL A CA 1
ATOM 676 C C . VAL A 1 86 ? -17.366 0.101 33.248 1.00 80.00 86 VAL A C 1
ATOM 678 O O . VAL A 1 86 ? -17.907 -0.080 34.334 1.00 80.00 86 VAL A O 1
ATOM 681 N N . LYS A 1 87 ? -16.150 -0.385 32.972 1.00 74.88 87 LYS A N 1
ATOM 682 C CA . LYS A 1 87 ? -15.375 -1.177 33.941 1.00 74.88 87 LYS A CA 1
ATOM 683 C C . LYS A 1 87 ? -14.984 -0.383 35.187 1.00 74.88 87 LYS A C 1
ATOM 685 O O . LYS A 1 87 ? -14.949 -0.955 36.272 1.00 74.88 87 LYS A O 1
ATOM 690 N N . GLU A 1 88 ? -14.697 0.909 35.042 1.00 65.75 88 GLU A N 1
ATOM 691 C CA . GLU A 1 88 ? -14.379 1.792 36.172 1.00 65.75 88 GLU A CA 1
ATOM 692 C C . GLU A 1 88 ? -15.596 2.097 37.056 1.00 65.75 88 GLU A C 1
ATOM 694 O O . GLU A 1 88 ? -15.429 2.348 38.241 1.00 65.75 88 GLU A O 1
ATOM 699 N N . VAL A 1 89 ? -16.814 2.056 36.506 1.00 67.12 89 VAL A N 1
ATOM 700 C CA . VAL A 1 89 ? -18.060 2.280 37.265 1.00 67.12 89 VAL A CA 1
ATOM 701 C C . VAL A 1 89 ? -18.518 1.018 38.012 1.00 67.12 89 VAL A C 1
ATOM 703 O O . VAL A 1 89 ? -19.225 1.120 39.012 1.00 67.12 89 VAL A O 1
ATOM 706 N N . GLU A 1 90 ? 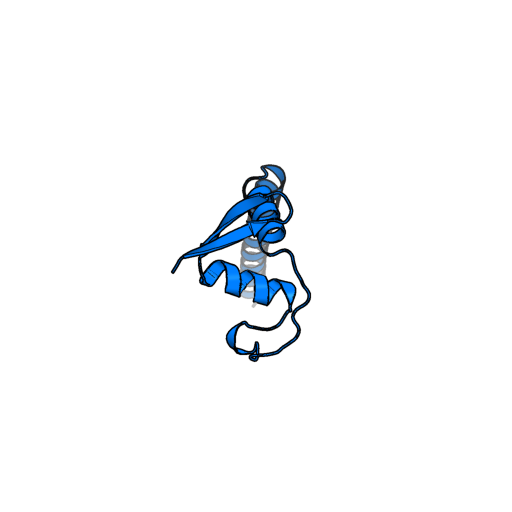-18.127 -0.169 37.542 1.00 55.91 90 GLU A N 1
ATOM 707 C CA . GLU A 1 90 ? -18.414 -1.459 38.194 1.00 55.91 90 GLU A CA 1
ATOM 708 C C . GLU A 1 90 ? -17.355 -1.887 39.234 1.00 55.91 90 GLU A C 1
ATOM 710 O O . GLU A 1 90 ? -17.541 -2.914 39.892 1.00 55.91 90 GLU A O 1
ATOM 715 N N . SER A 1 91 ? -16.264 -1.122 39.385 1.00 51.97 91 SER A N 1
ATOM 716 C CA . SER A 1 91 ? -15.178 -1.349 40.360 1.00 51.97 91 SER A CA 1
ATOM 717 C C . SER A 1 91 ? -15.326 -0.464 41.597 1.00 51.97 91 SER A C 1
ATOM 719 O O . SER A 1 91 ? -14.980 -0.948 42.699 1.00 51.97 91 SER A O 1
#